Protein AF-A0A1E4HV00-F1 (afdb_monomer_lite)

Radius of gyration: 21.6 Å; chains: 1; bounding box: 52×40×63 Å

Secondary structure (DSSP, 8-state):
--HHHHHHHHHHHTT-HHHHHHHHHHHHHHH-HHHHHHHHHHS-HHHHHHHHHHSSSSS--HHHHH--HHHHHHHHHHHHHHS-S-HHHHHHHHHHHHTT-TTTHHHHHHHHHTSTTHHHHHHHHGGGGHHHHHHHHHHS-SS----TT--HHHHHHHHHHHHHHHHHHHHHHHHTTSSS--

Foldseek 3Di:
DDPLLVVLVVCVVVVNLVVNQVSLVVCCVPPNLVSSQVSLVVHDLCSLLSNLLVCLADDDGSSLVRHFLLSLLSNLLVCVVPNDPDCVSSLSSLCSRLVPDVVCNVRNLVSLVPDPSSVVSVCSNCVVLVQQVVCCVVPVGSDRPPPVPDDPVNVVVVVVVVVVVVVVVVVVVVVVVPPPDD

Structure (mmCIF, N/CA/C/O backbone):
data_AF-A0A1E4HV00-F1
#
_entry.id   AF-A0A1E4HV00-F1
#
loop_
_atom_site.group_PDB
_atom_site.id
_atom_site.type_symbol
_atom_site.label_atom_id
_atom_site.label_alt_id
_atom_site.label_comp_id
_atom_site.label_asym_id
_atom_site.label_entity_id
_atom_site.label_seq_id
_atom_s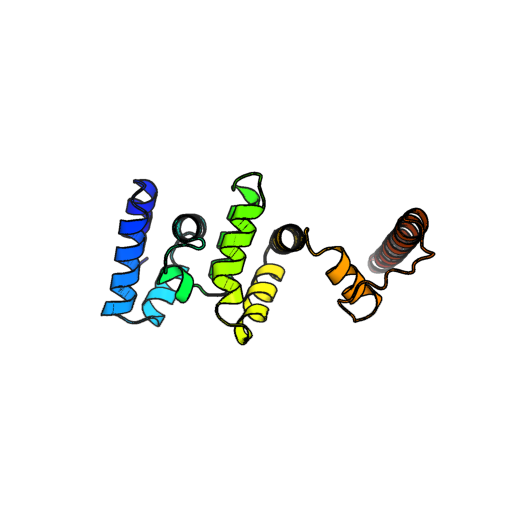ite.pdbx_PDB_ins_code
_atom_site.Cartn_x
_atom_site.Cartn_y
_atom_site.Cartn_z
_atom_site.occupancy
_atom_site.B_iso_or_equiv
_atom_site.auth_seq_id
_atom_site.auth_comp_id
_atom_site.auth_asym_id
_atom_site.auth_atom_id
_atom_site.pdbx_PDB_model_num
ATOM 1 N N . MET A 1 1 ? -19.761 -6.463 6.752 1.00 66.50 1 MET A N 1
ATOM 2 C CA . MET A 1 1 ? -19.659 -4.995 6.879 1.00 66.50 1 MET A CA 1
ATOM 3 C C . MET A 1 1 ? -19.594 -4.602 8.343 1.00 66.50 1 MET A C 1
ATOM 5 O O . MET A 1 1 ? -20.609 -4.343 8.989 1.00 66.50 1 MET A O 1
ATOM 9 N N . HIS A 1 2 ? -18.374 -4.636 8.860 1.00 83.25 2 HIS A N 1
ATOM 10 C CA . HIS A 1 2 ? -18.015 -4.373 10.240 1.00 83.25 2 HIS A CA 1
ATOM 11 C C . HIS A 1 2 ? -18.207 -2.878 10.587 1.00 83.25 2 HIS A C 1
ATOM 13 O O . HIS A 1 2 ? -17.894 -2.015 9.762 1.00 83.25 2 HIS A O 1
ATOM 19 N N . PRO A 1 3 ? -18.689 -2.515 11.79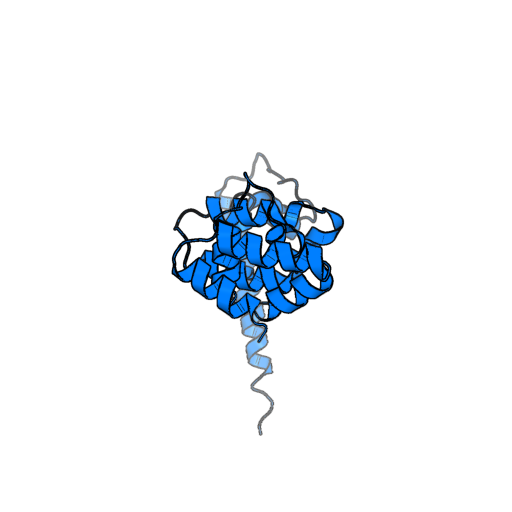6 1.00 88.25 3 PRO A N 1
ATOM 20 C CA . PRO A 1 3 ? -18.918 -1.116 12.180 1.00 88.25 3 PRO A CA 1
ATOM 21 C C . PRO A 1 3 ? -17.674 -0.224 12.070 1.00 88.25 3 PRO A C 1
ATOM 23 O O . PRO A 1 3 ? -17.792 0.968 11.781 1.00 88.25 3 PRO A O 1
ATOM 26 N N . VAL A 1 4 ? -16.482 -0.798 12.272 1.00 90.31 4 VAL A N 1
ATOM 27 C CA . VAL A 1 4 ? -15.219 -0.057 12.141 1.00 90.31 4 VAL A CA 1
ATOM 28 C C . VAL A 1 4 ? -14.962 0.389 10.703 1.00 90.31 4 VAL A C 1
ATOM 30 O O . VAL A 1 4 ? -14.476 1.491 10.517 1.00 90.31 4 VAL A O 1
ATOM 33 N N . VAL A 1 5 ? -15.362 -0.395 9.693 1.00 89.44 5 VAL A N 1
ATOM 34 C CA . VAL A 1 5 ? -15.169 -0.053 8.272 1.00 89.44 5 VAL A CA 1
ATOM 35 C C . VAL A 1 5 ? -15.916 1.237 7.955 1.00 89.44 5 VAL A C 1
ATOM 37 O O . VAL A 1 5 ? -15.347 2.179 7.418 1.00 89.44 5 VAL A O 1
ATOM 40 N N . LEU A 1 6 ? -17.179 1.325 8.388 1.00 90.88 6 LEU A N 1
ATOM 41 C CA . LEU A 1 6 ? -17.989 2.538 8.252 1.00 90.88 6 LEU A CA 1
ATOM 42 C C . LEU A 1 6 ? -17.343 3.740 8.933 1.00 90.88 6 LEU A C 1
ATOM 44 O O . LEU A 1 6 ? -17.302 4.826 8.359 1.00 90.88 6 LEU A O 1
ATOM 48 N N . LYS A 1 7 ? -16.857 3.543 10.160 1.00 91.06 7 LYS A N 1
ATOM 49 C CA . LYS A 1 7 ? -16.224 4.599 10.945 1.00 91.06 7 LYS A CA 1
ATOM 50 C C . LYS A 1 7 ? -14.930 5.077 10.283 1.00 91.06 7 LYS A C 1
ATOM 52 O O . LYS A 1 7 ? -14.763 6.280 10.110 1.00 91.06 7 LYS A O 1
ATOM 57 N N . SER A 1 8 ? -14.055 4.165 9.870 1.00 91.25 8 SER A N 1
ATOM 58 C CA . SER A 1 8 ? -12.792 4.486 9.203 1.00 91.25 8 SER A CA 1
ATOM 59 C C . SER A 1 8 ? -13.033 5.189 7.867 1.00 91.25 8 SER A C 1
ATOM 61 O O . SER A 1 8 ? -12.456 6.248 7.644 1.00 91.25 8 SER A O 1
ATOM 63 N N . SER A 1 9 ? -13.964 4.715 7.032 1.00 90.81 9 SER A N 1
ATOM 64 C CA . SER A 1 9 ? -14.336 5.407 5.787 1.00 90.81 9 SER A CA 1
ATOM 65 C C . SER A 1 9 ? -14.898 6.815 6.033 1.00 90.81 9 SER A C 1
ATOM 67 O O . SER A 1 9 ? -14.602 7.739 5.278 1.00 90.81 9 SER A O 1
ATOM 69 N N . GLN A 1 10 ? -15.695 7.016 7.090 1.00 92.44 10 GLN A N 1
ATOM 70 C CA . GLN A 1 10 ? -16.204 8.344 7.462 1.00 92.44 10 GLN A CA 1
ATOM 71 C C . GLN A 1 10 ? -15.089 9.286 7.924 1.00 92.44 10 GLN A C 1
ATOM 73 O O . GLN A 1 10 ? -15.083 10.452 7.534 1.00 92.44 10 GLN A O 1
ATOM 78 N N . LEU A 1 11 ? -14.151 8.786 8.730 1.00 93.31 11 LEU A N 1
ATOM 79 C CA . LEU A 1 11 ? -12.997 9.549 9.204 1.00 93.31 11 LEU A CA 1
ATOM 80 C C . LEU A 1 11 ? -12.084 9.941 8.038 1.00 93.31 11 LEU A C 1
ATOM 82 O O . LEU A 1 11 ? -11.732 11.111 7.911 1.00 93.31 11 LEU A O 1
ATOM 86 N N . ILE A 1 12 ? -11.823 9.012 7.114 1.00 92.88 12 ILE A N 1
ATOM 87 C CA . ILE A 1 12 ? -11.068 9.286 5.886 1.00 92.88 12 ILE A CA 1
ATOM 88 C C . ILE A 1 12 ? -11.759 10.359 5.046 1.00 92.88 12 ILE A C 1
ATOM 90 O O . ILE A 1 12 ? -11.118 11.309 4.598 1.00 92.88 12 ILE A O 1
ATOM 94 N N . PHE A 1 13 ? -13.080 10.264 4.879 1.00 91.19 13 PHE A N 1
ATOM 95 C CA . PHE A 1 13 ? -13.852 11.267 4.147 1.00 91.19 13 PHE A CA 1
ATOM 96 C C . PHE A 1 13 ? -13.836 12.646 4.826 1.00 91.19 13 PHE A C 1
ATOM 98 O O . PHE A 1 13 ? -13.863 13.672 4.148 1.00 91.19 13 PHE A O 1
ATOM 105 N N . ALA A 1 14 ? -13.770 12.681 6.157 1.00 92.75 14 ALA A N 1
ATOM 106 C CA . ALA A 1 14 ? -13.618 13.905 6.938 1.00 92.75 14 ALA A CA 1
ATOM 107 C C . ALA A 1 14 ? -12.176 14.458 6.941 1.00 92.75 14 ALA A C 1
ATOM 109 O O . ALA A 1 14 ? -11.955 15.550 7.463 1.00 92.75 14 ALA A O 1
ATOM 110 N N . GLY A 1 15 ? -11.212 13.735 6.357 1.00 90.00 15 GLY A N 1
ATOM 111 C CA . GLY A 1 15 ? -9.790 14.090 6.337 1.00 90.00 15 GLY A CA 1
ATOM 112 C C . GLY A 1 15 ? -9.016 13.687 7.597 1.00 90.00 15 GLY A C 1
ATOM 113 O O . GLY A 1 15 ? -7.843 14.029 7.719 1.00 90.00 15 GLY A O 1
ATOM 114 N N . ASP A 1 16 ? -9.638 12.956 8.523 1.00 93.00 16 ASP A N 1
ATOM 115 C CA . ASP A 1 16 ? -9.004 12.445 9.740 1.00 93.00 16 ASP A CA 1
ATOM 116 C C . ASP A 1 16 ? -8.423 11.040 9.506 1.00 93.00 16 ASP A C 1
ATOM 118 O O . ASP A 1 16 ? -8.965 10.023 9.947 1.00 93.00 16 ASP A O 1
ATOM 122 N N . ILE A 1 17 ? -7.315 10.979 8.761 1.00 91.88 17 ILE A N 1
ATOM 123 C CA . ILE A 1 17 ? -6.649 9.711 8.418 1.00 91.88 17 ILE A CA 1
ATOM 124 C C . ILE A 1 17 ? -6.031 9.052 9.656 1.00 91.88 17 ILE A C 1
ATOM 126 O O . ILE A 1 17 ? -6.126 7.838 9.823 1.00 91.88 17 ILE A O 1
ATOM 130 N N . ALA A 1 18 ? -5.453 9.847 10.561 1.00 90.38 18 ALA A N 1
ATOM 131 C CA . ALA A 1 18 ? -4.872 9.344 11.803 1.00 90.38 18 ALA A CA 1
ATOM 132 C C . ALA A 1 18 ? -5.941 8.741 12.729 1.00 90.38 18 ALA A C 1
ATOM 134 O O . ALA A 1 18 ? -5.720 7.692 13.330 1.00 90.38 18 ALA A O 1
ATOM 135 N N . GLY A 1 19 ? -7.123 9.359 12.816 1.00 91.38 19 GLY A N 1
ATOM 136 C CA . GLY A 1 19 ? -8.256 8.792 13.542 1.00 91.38 19 GLY A CA 1
ATOM 137 C C . GLY A 1 19 ? -8.761 7.488 12.923 1.00 91.38 19 GLY A C 1
ATOM 138 O O . GLY A 1 19 ? -9.130 6.566 13.655 1.00 91.38 19 GLY A O 1
ATOM 139 N N . ALA A 1 20 ? -8.769 7.390 11.589 1.00 92.62 20 ALA A N 1
ATOM 140 C CA . ALA A 1 20 ? -9.152 6.168 10.886 1.00 92.62 20 ALA A CA 1
ATOM 141 C C . ALA A 1 20 ? -8.161 5.023 11.136 1.00 92.62 20 ALA A C 1
ATOM 143 O O . ALA A 1 20 ? -8.593 3.902 11.404 1.00 92.62 20 ALA A O 1
ATOM 144 N N . GLU A 1 21 ? -6.859 5.313 11.087 1.00 92.06 21 GLU A N 1
ATOM 145 C CA . GLU A 1 21 ? -5.795 4.349 11.379 1.00 92.06 21 GLU A CA 1
ATOM 146 C C . GLU A 1 21 ? -5.873 3.871 12.830 1.00 92.06 21 GLU A C 1
ATOM 148 O O . GLU A 1 21 ? -5.941 2.670 13.060 1.00 92.06 21 GLU A O 1
ATOM 153 N N . ASN A 1 22 ? -6.034 4.781 13.794 1.00 92.19 22 ASN A N 1
ATOM 154 C CA . ASN A 1 22 ? -6.161 4.419 15.205 1.00 92.19 22 ASN A CA 1
ATOM 155 C C . ASN A 1 22 ? -7.398 3.536 15.470 1.00 92.19 22 ASN A C 1
ATOM 157 O O . ASN A 1 22 ? -7.352 2.579 16.243 1.00 92.19 22 ASN A O 1
ATOM 161 N N . ALA A 1 23 ? -8.518 3.808 14.788 1.00 92.38 23 ALA A N 1
ATOM 162 C CA . ALA A 1 23 ? -9.705 2.960 14.877 1.00 92.38 23 ALA A CA 1
ATOM 163 C C . ALA A 1 23 ? -9.453 1.535 14.351 1.00 92.38 23 ALA A C 1
ATOM 165 O O . ALA A 1 23 ? -10.023 0.591 14.894 1.00 92.38 23 ALA A O 1
ATOM 166 N N . LEU A 1 24 ? -8.611 1.382 13.324 1.00 91.62 24 LEU A N 1
ATOM 167 C CA . LEU A 1 24 ? -8.190 0.083 12.796 1.00 91.62 24 LEU A CA 1
ATOM 168 C C . LEU A 1 24 ? -7.163 -0.595 13.712 1.00 91.62 24 LEU A C 1
ATOM 170 O O . LEU A 1 24 ? -7.316 -1.776 14.012 1.00 91.62 24 LEU A O 1
ATOM 174 N N . ALA A 1 25 ? -6.183 0.149 14.226 1.00 91.31 25 ALA A N 1
ATOM 175 C CA . ALA A 1 25 ? -5.185 -0.343 15.174 1.00 91.31 25 ALA A CA 1
ATOM 176 C C . ALA A 1 25 ? -5.832 -0.881 16.461 1.00 91.31 25 ALA A C 1
ATOM 178 O O . ALA A 1 25 ? -5.462 -1.949 16.937 1.00 91.31 25 ALA A O 1
ATOM 179 N N . THR A 1 26 ? -6.891 -0.222 16.947 1.00 92.25 26 THR A N 1
ATOM 180 C CA . THR A 1 26 ? -7.678 -0.707 18.096 1.00 92.25 26 THR A CA 1
ATOM 181 C C . THR A 1 26 ? -8.233 -2.119 17.855 1.00 92.25 26 THR A C 1
ATOM 183 O O . THR A 1 26 ? -8.329 -2.906 18.791 1.00 92.25 26 THR A O 1
ATOM 186 N N . ILE A 1 27 ? -8.578 -2.482 16.611 1.00 92.94 27 ILE A N 1
ATOM 187 C CA . ILE A 1 27 ? -9.027 -3.848 16.309 1.00 92.94 27 ILE A CA 1
ATOM 188 C C . ILE A 1 27 ? -7.883 -4.848 16.439 1.00 92.94 27 ILE A C 1
ATOM 190 O O . ILE A 1 27 ? -8.101 -5.921 16.996 1.00 92.94 27 ILE A O 1
ATOM 194 N N . ALA A 1 28 ? -6.689 -4.515 15.947 1.00 90.38 28 ALA A N 1
ATOM 195 C CA . ALA A 1 28 ? -5.530 -5.385 16.114 1.00 90.38 28 ALA A CA 1
ATOM 196 C C . ALA A 1 28 ? -5.228 -5.609 17.606 1.00 90.38 28 ALA A C 1
ATOM 198 O O . ALA A 1 28 ? -5.037 -6.748 18.025 1.00 90.38 28 ALA A O 1
ATOM 199 N N . ASP A 1 29 ? -5.311 -4.555 18.422 1.00 90.50 29 ASP A N 1
ATOM 200 C CA . ASP A 1 29 ? -5.092 -4.642 19.869 1.00 90.50 29 ASP A CA 1
ATOM 201 C C . ASP A 1 29 ? -6.169 -5.472 20.600 1.00 90.50 29 ASP A C 1
ATOM 203 O O . ASP A 1 29 ? -5.855 -6.243 21.509 1.00 90.50 29 ASP A O 1
ATOM 207 N N . GLU A 1 30 ? -7.448 -5.321 20.238 1.00 92.62 30 GLU A N 1
ATOM 208 C CA . GLU A 1 30 ? -8.569 -5.968 20.941 1.00 92.62 30 GLU A CA 1
ATOM 209 C C . GLU A 1 30 ? -8.893 -7.380 20.431 1.00 92.62 30 GLU A C 1
ATOM 211 O O . GLU A 1 30 ? -9.319 -8.240 21.207 1.00 92.62 30 GLU A O 1
ATOM 216 N N . GLN A 1 31 ? -8.749 -7.613 19.126 1.00 90.44 31 GLN A N 1
ATOM 217 C CA . GLN A 1 31 ? -9.230 -8.813 18.426 1.00 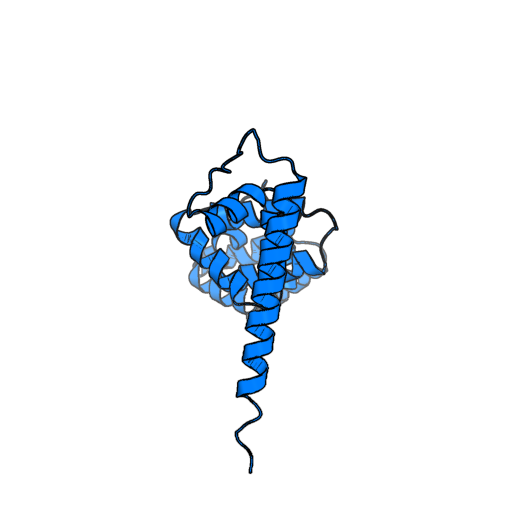90.44 31 GLN A CA 1
ATOM 218 C C . GLN A 1 31 ? -8.110 -9.574 17.701 1.00 90.44 31 GLN A C 1
ATOM 220 O O . GLN A 1 31 ? -8.318 -10.719 17.294 1.00 90.44 31 GLN A O 1
ATOM 225 N N . GLY A 1 32 ? -6.922 -8.978 17.586 1.00 91.62 32 GLY A N 1
ATOM 226 C CA . GLY A 1 32 ? -5.748 -9.564 16.949 1.00 91.62 32 GLY A CA 1
ATOM 227 C C . GLY A 1 32 ? -5.597 -9.214 15.468 1.00 91.62 32 GLY A C 1
ATOM 228 O O . GLY A 1 32 ? -6.534 -8.789 14.789 1.00 91.62 32 GLY A O 1
ATOM 229 N N . ASP A 1 33 ? -4.395 -9.461 14.952 1.00 91.81 33 ASP A N 1
ATOM 230 C CA . ASP A 1 33 ? -3.979 -9.121 13.587 1.00 91.81 33 ASP A CA 1
ATOM 231 C C . ASP A 1 33 ? -4.878 -9.737 12.509 1.00 91.81 33 ASP A C 1
ATOM 233 O O . ASP A 1 33 ? -5.219 -9.083 11.525 1.00 91.81 33 ASP A O 1
ATOM 237 N N . HIS A 1 34 ? -5.317 -10.984 12.709 1.00 91.50 34 HIS A N 1
ATOM 238 C CA . HIS A 1 34 ? -6.173 -11.677 11.746 1.00 91.50 34 HIS A CA 1
ATOM 239 C C . HIS A 1 34 ? -7.528 -10.980 11.569 1.00 91.50 34 HIS A C 1
ATOM 241 O O . HIS A 1 34 ? -8.009 -10.849 10.446 1.00 91.50 34 HIS A O 1
ATOM 247 N N . ALA A 1 35 ? -8.107 -10.467 12.659 1.00 91.38 35 ALA A N 1
ATOM 248 C CA . ALA A 1 35 ? -9.359 -9.722 12.601 1.00 91.38 35 ALA A CA 1
ATOM 249 C C . ALA A 1 35 ? -9.185 -8.401 11.841 1.00 91.38 35 ALA A C 1
ATOM 251 O O . ALA A 1 35 ? -10.067 -7.998 11.083 1.00 91.38 35 ALA A O 1
ATOM 252 N N . LEU A 1 36 ? -8.034 -7.734 11.998 1.00 92.12 36 LEU A N 1
ATOM 253 C CA . LEU A 1 36 ? -7.740 -6.543 11.210 1.00 92.12 36 LEU A CA 1
ATOM 254 C C . LEU A 1 36 ? -7.604 -6.885 9.719 1.00 92.12 36 LEU A C 1
ATOM 256 O O . LEU A 1 36 ? -8.207 -6.194 8.904 1.00 92.12 36 LEU A O 1
ATOM 260 N N . VAL A 1 37 ? -6.906 -7.963 9.353 1.00 93.12 37 VAL A N 1
ATOM 261 C CA . VAL A 1 37 ? -6.780 -8.401 7.948 1.00 93.12 37 VAL A CA 1
ATOM 262 C C . VAL A 1 37 ? -8.148 -8.624 7.293 1.00 93.12 37 VAL A C 1
ATOM 264 O O . VAL A 1 37 ? -8.381 -8.124 6.192 1.00 93.12 37 VAL A O 1
ATOM 267 N N . GLU A 1 38 ? -9.077 -9.300 7.977 1.00 92.38 38 GLU A N 1
ATOM 268 C CA . GLU A 1 38 ? -10.446 -9.510 7.476 1.00 92.38 38 GLU A CA 1
ATOM 269 C C . GLU A 1 38 ? -11.201 -8.185 7.272 1.00 92.38 38 GLU A C 1
ATOM 271 O O . GLU A 1 38 ? -11.947 -8.011 6.307 1.00 92.38 38 GLU A O 1
ATOM 276 N N . ILE A 1 39 ? -10.992 -7.215 8.163 1.00 91.81 39 ILE A N 1
ATOM 277 C CA . ILE A 1 39 ? -11.593 -5.882 8.057 1.00 91.81 39 ILE A CA 1
ATOM 278 C C . ILE A 1 39 ? -10.987 -5.077 6.907 1.00 91.81 39 ILE A C 1
ATOM 280 O O . ILE A 1 39 ? -11.715 -4.346 6.231 1.00 91.81 39 ILE A O 1
ATOM 284 N N . LEU A 1 40 ? -9.678 -5.202 6.671 1.00 91.94 40 LEU A N 1
ATOM 285 C CA . LEU A 1 40 ? -9.006 -4.571 5.535 1.00 91.94 40 LEU A CA 1
ATOM 286 C C . LEU A 1 40 ? -9.546 -5.096 4.194 1.00 91.94 40 LEU A C 1
ATOM 288 O O . LEU A 1 40 ? -9.608 -4.331 3.233 1.00 91.94 40 LEU A O 1
ATOM 292 N N . ASP A 1 41 ? -10.020 -6.344 4.133 1.00 91.12 41 ASP A N 1
ATOM 293 C CA . ASP A 1 41 ? -10.680 -6.893 2.940 1.00 91.12 41 ASP A CA 1
ATOM 294 C C . ASP A 1 41 ? -12.072 -6.300 2.689 1.00 91.12 41 ASP A C 1
ATOM 296 O O . ASP A 1 41 ? -12.504 -6.179 1.540 1.00 91.12 41 ASP A O 1
ATOM 300 N N . GLU A 1 42 ? -12.776 -5.889 3.745 1.00 91.75 42 GLU A N 1
ATOM 301 C CA . GLU A 1 42 ? -14.048 -5.175 3.615 1.00 91.75 42 GLU A CA 1
ATOM 302 C C . GLU A 1 42 ? -13.866 -3.682 3.277 1.00 91.75 42 GLU A C 1
ATOM 304 O O . GLU A 1 42 ? -14.822 -3.028 2.838 1.00 91.75 42 GLU A O 1
ATOM 309 N N . LEU A 1 43 ? -12.669 -3.120 3.484 1.00 91.31 43 LEU A N 1
ATOM 310 C CA . LEU A 1 43 ? -12.383 -1.716 3.207 1.00 91.31 43 LEU A CA 1
ATOM 311 C C . LEU A 1 43 ? -12.256 -1.448 1.698 1.00 91.31 43 LEU A C 1
ATOM 313 O O . LEU A 1 43 ? -11.591 -2.188 0.969 1.00 91.31 43 LEU A O 1
ATOM 317 N N . PRO A 1 44 ? -12.835 -0.341 1.194 1.00 92.69 44 PRO A N 1
ATOM 318 C CA . PRO A 1 44 ? -12.608 0.077 -0.180 1.00 92.69 44 PRO A CA 1
ATOM 319 C C . PRO A 1 44 ? -11.107 0.312 -0.440 1.00 92.69 44 PRO A C 1
ATOM 321 O O . PRO A 1 44 ? -10.479 1.038 0.332 1.00 92.69 44 PRO A O 1
ATOM 324 N N . PRO A 1 45 ? -10.533 -0.164 -1.562 1.00 93.12 45 PRO A N 1
ATOM 325 C CA . PRO A 1 45 ? -9.105 0.029 -1.850 1.00 93.12 45 PRO A CA 1
ATOM 326 C C . PRO A 1 45 ? -8.669 1.502 -1.882 1.00 93.12 45 PRO A C 1
ATOM 328 O O . PRO A 1 45 ? -7.543 1.838 -1.539 1.00 93.12 45 PRO A O 1
ATOM 331 N N . LYS A 1 46 ? -9.581 2.417 -2.239 1.00 92.94 46 LYS A N 1
ATOM 332 C CA . LYS A 1 46 ? -9.338 3.869 -2.182 1.00 92.94 46 LYS A CA 1
ATOM 333 C C . LYS A 1 46 ? -9.110 4.393 -0.753 1.00 92.94 46 LYS A C 1
ATOM 335 O O . LYS A 1 46 ? -8.380 5.362 -0.577 1.00 92.94 46 LYS A O 1
ATOM 340 N N . ASP A 1 47 ? -9.764 3.784 0.237 1.00 93.00 47 ASP A N 1
ATOM 341 C CA . ASP A 1 47 ? -9.715 4.199 1.639 1.00 93.00 47 ASP A CA 1
ATOM 342 C C . ASP A 1 47 ? -8.436 3.636 2.269 1.00 93.00 47 ASP A C 1
ATOM 344 O O . ASP A 1 47 ? -7.704 4.371 2.929 1.00 93.00 47 ASP A O 1
ATOM 348 N N . LEU A 1 48 ? -8.101 2.376 1.962 1.00 92.56 48 LEU A N 1
ATOM 349 C CA . LEU A 1 48 ? -6.802 1.791 2.299 1.00 92.56 48 LEU A CA 1
ATOM 350 C C . LEU A 1 48 ? -5.649 2.614 1.701 1.00 92.56 48 LEU A C 1
ATOM 352 O O . LEU A 1 48 ? -4.734 3.000 2.424 1.00 92.56 48 LEU A O 1
ATOM 356 N N . LEU A 1 49 ? -5.741 2.992 0.421 1.00 91.44 49 LEU A N 1
ATOM 357 C CA . LEU A 1 49 ? -4.761 3.874 -0.214 1.00 91.44 49 LEU A CA 1
ATOM 358 C C . LEU A 1 49 ? -4.621 5.221 0.515 1.00 91.44 49 LEU A C 1
ATOM 360 O O . LEU A 1 49 ? -3.512 5.733 0.652 1.00 91.44 49 LEU A O 1
ATOM 364 N N . ALA A 1 50 ? -5.723 5.814 0.980 1.00 90.50 50 ALA A N 1
ATOM 365 C CA . ALA A 1 50 ? -5.675 7.077 1.714 1.00 90.50 50 ALA A CA 1
ATOM 366 C C . ALA A 1 50 ? -4.883 6.950 3.023 1.00 90.50 50 ALA A C 1
ATOM 368 O O . ALA A 1 50 ? -4.114 7.853 3.347 1.00 90.50 50 ALA A O 1
ATOM 369 N N . VAL A 1 51 ? -5.024 5.823 3.728 1.00 89.81 51 VAL A N 1
ATOM 370 C CA . VAL A 1 51 ? -4.193 5.510 4.897 1.00 89.81 51 VAL A CA 1
ATOM 371 C C . VAL A 1 51 ? -2.736 5.350 4.470 1.00 89.81 51 VAL A C 1
ATOM 373 O O . VAL A 1 51 ? -1.879 6.063 4.975 1.00 89.81 51 VAL A O 1
ATOM 376 N N . MET A 1 52 ? -2.441 4.515 3.474 1.00 88.94 52 MET A N 1
ATOM 377 C CA . MET A 1 52 ? -1.061 4.274 3.029 1.00 88.94 52 MET A CA 1
ATOM 378 C C . MET A 1 52 ? -0.323 5.557 2.602 1.00 88.94 52 MET A C 1
ATOM 380 O O . MET A 1 52 ? 0.866 5.699 2.877 1.00 88.94 52 MET A O 1
ATOM 384 N N . ARG A 1 53 ? -1.026 6.520 1.987 1.00 86.25 53 ARG A N 1
ATOM 385 C CA . ARG A 1 53 ? -0.483 7.840 1.604 1.00 86.25 53 ARG A CA 1
ATOM 386 C C . ARG A 1 53 ? -0.010 8.689 2.782 1.00 86.25 53 ARG A C 1
ATOM 388 O O . ARG A 1 53 ? 0.912 9.475 2.610 1.00 86.25 53 ARG A O 1
ATOM 395 N N . GLU A 1 54 ? -0.654 8.584 3.940 1.00 85.44 54 GLU A N 1
ATOM 396 C CA . GLU A 1 54 ? -0.294 9.370 5.129 1.00 85.44 54 GLU A CA 1
ATOM 397 C C . GLU A 1 54 ? 0.914 8.768 5.872 1.00 85.44 54 GLU A C 1
ATOM 399 O O . GLU A 1 54 ? 1.627 9.476 6.583 1.00 85.44 54 GLU A O 1
ATOM 404 N N . PHE A 1 55 ? 1.168 7.468 5.690 1.00 81.06 55 PHE A N 1
ATOM 405 C CA . PHE A 1 55 ? 2.184 6.699 6.420 1.00 81.06 55 PHE A CA 1
ATOM 406 C C . PHE A 1 55 ? 3.312 6.176 5.504 1.00 81.06 55 PHE A C 1
ATOM 408 O O . PHE A 1 55 ? 3.917 5.143 5.773 1.00 81.06 55 PHE A O 1
ATOM 415 N N . ASP A 1 56 ? 3.607 6.887 4.413 1.00 67.50 56 ASP A N 1
ATOM 416 C CA . ASP A 1 56 ? 4.399 6.409 3.267 1.00 67.50 56 ASP A CA 1
ATOM 417 C C . ASP A 1 56 ? 5.909 6.175 3.502 1.00 67.50 56 ASP A C 1
ATOM 419 O O . ASP A 1 56 ? 6.566 5.616 2.628 1.00 67.50 56 ASP A O 1
ATOM 423 N N . SER A 1 57 ? 6.487 6.573 4.642 1.00 56.75 57 SER A N 1
ATOM 424 C CA . SER A 1 57 ? 7.919 6.332 4.948 1.00 56.75 57 SER A CA 1
ATOM 425 C C . SER A 1 57 ? 8.384 6.817 6.327 1.00 56.75 57 SER A C 1
ATOM 427 O O . SER A 1 57 ? 9.384 6.332 6.851 1.00 56.75 57 SER A O 1
ATOM 429 N N . SER A 1 58 ? 7.701 7.807 6.911 1.00 61.53 58 SER A N 1
ATOM 430 C CA . SER A 1 58 ? 8.156 8.485 8.140 1.00 61.53 58 SER A CA 1
ATOM 431 C C . SER A 1 58 ? 7.418 8.067 9.412 1.00 61.53 58 SER A C 1
ATOM 433 O O . SER A 1 58 ? 7.802 8.479 10.509 1.00 61.53 58 SER A O 1
ATOM 435 N N . ARG A 1 59 ? 6.355 7.267 9.284 1.00 69.00 59 ARG A N 1
ATOM 436 C CA . ARG A 1 59 ? 5.512 6.828 10.397 1.00 69.00 59 ARG A CA 1
ATOM 437 C C . ARG A 1 59 ? 5.203 5.346 10.265 1.00 69.00 59 ARG A C 1
ATOM 439 O O . ARG A 1 59 ? 4.766 4.900 9.209 1.00 69.00 59 ARG A O 1
ATOM 446 N N . GLU A 1 60 ? 5.403 4.608 11.349 1.00 71.94 60 GLU A N 1
ATOM 447 C CA . GLU A 1 60 ? 4.921 3.234 11.457 1.00 71.94 60 GLU A CA 1
ATOM 448 C C . GLU A 1 60 ? 3.387 3.242 11.426 1.00 71.94 60 GLU A C 1
ATOM 450 O O . GLU A 1 60 ? 2.753 4.073 12.078 1.00 71.94 60 GLU A O 1
ATOM 455 N N . SER A 1 61 ? 2.797 2.341 10.643 1.00 84.19 61 SER A N 1
ATOM 456 C CA . SER A 1 61 ? 1.351 2.124 10.606 1.00 84.19 61 SER A CA 1
ATOM 457 C C . SER A 1 61 ? 1.066 0.644 10.751 1.00 84.19 61 SER A C 1
ATOM 459 O O . SER A 1 61 ? 1.617 -0.171 10.006 1.00 84.19 61 SER A O 1
ATOM 461 N N . VAL A 1 62 ? 0.156 0.310 11.666 1.00 85.88 62 VAL A N 1
ATOM 462 C CA . VAL A 1 62 ? -0.300 -1.072 11.871 1.00 85.88 62 VAL A CA 1
ATOM 463 C C . VAL A 1 62 ? -0.966 -1.600 10.598 1.00 85.88 62 VAL A C 1
ATOM 465 O O . VAL A 1 62 ? -0.797 -2.761 10.231 1.00 85.88 62 VAL A O 1
ATOM 468 N N . VAL A 1 63 ? -1.643 -0.720 9.856 1.00 87.00 63 VAL A N 1
ATOM 469 C CA . VAL A 1 63 ? -2.253 -1.050 8.564 1.00 87.00 63 VAL A CA 1
ATOM 470 C C . VAL A 1 63 ? -1.190 -1.446 7.537 1.00 87.00 63 VAL A C 1
ATOM 472 O O . VAL A 1 63 ? -1.322 -2.494 6.913 1.00 87.00 63 VAL A O 1
ATOM 475 N N . ASN A 1 64 ? -0.096 -0.687 7.408 1.00 87.56 64 ASN A N 1
ATOM 476 C CA . ASN A 1 64 ? 1.006 -1.047 6.501 1.00 87.56 64 ASN A CA 1
ATOM 477 C C . ASN A 1 64 ? 1.728 -2.336 6.936 1.00 87.56 64 ASN A C 1
ATOM 479 O O . ASN A 1 64 ? 2.340 -3.008 6.107 1.00 87.56 64 ASN A O 1
ATOM 483 N N . MET A 1 65 ? 1.669 -2.697 8.223 1.00 87.12 65 MET A N 1
ATOM 484 C CA . MET A 1 65 ? 2.241 -3.944 8.742 1.00 87.12 65 MET A CA 1
ATOM 485 C C . MET A 1 65 ? 1.390 -5.181 8.427 1.00 87.12 65 MET A C 1
ATOM 487 O O . MET A 1 65 ? 1.934 -6.272 8.259 1.00 87.12 65 MET A O 1
ATOM 491 N N . LEU A 1 66 ? 0.073 -5.020 8.327 1.00 90.44 66 LEU A N 1
ATOM 492 C CA . LEU A 1 66 ? -0.865 -6.140 8.214 1.00 90.44 66 LEU A CA 1
ATOM 493 C C . LEU A 1 66 ? -1.581 -6.218 6.865 1.00 90.44 66 LEU A C 1
ATOM 495 O O . LEU A 1 66 ? -2.318 -7.168 6.628 1.00 90.44 66 LEU A O 1
ATOM 499 N N . VAL A 1 67 ? -1.348 -5.260 5.967 1.00 91.69 67 VAL A N 1
ATOM 500 C CA . VAL A 1 67 ? -1.866 -5.321 4.599 1.00 91.69 67 VAL A CA 1
ATOM 501 C C . VAL A 1 67 ? -1.361 -6.579 3.886 1.00 91.69 67 VAL A C 1
ATOM 503 O O . VAL A 1 67 ? -0.170 -6.886 3.926 1.00 91.69 67 VAL A O 1
ATOM 506 N N . THR A 1 68 ? -2.265 -7.311 3.234 1.00 93.38 68 THR A N 1
ATOM 507 C CA . THR A 1 68 ? -1.893 -8.475 2.414 1.00 93.38 68 THR A CA 1
ATOM 508 C C . THR A 1 68 ? -1.398 -8.048 1.027 1.00 93.38 68 THR A C 1
ATOM 510 O O . THR A 1 68 ? -1.735 -6.945 0.572 1.00 93.38 68 THR A O 1
ATOM 513 N N . PRO A 1 69 ? -0.653 -8.909 0.307 1.00 94.50 69 PRO A N 1
ATOM 514 C CA . PRO A 1 69 ? -0.241 -8.650 -1.073 1.00 94.50 69 PRO A CA 1
ATOM 515 C C . PRO A 1 69 ? -1.386 -8.196 -1.988 1.00 94.50 69 PRO A C 1
ATOM 517 O O . PRO A 1 69 ? -1.260 -7.204 -2.708 1.00 94.50 69 PRO A O 1
ATOM 520 N N . GLU A 1 70 ? -2.548 -8.845 -1.915 1.00 94.38 70 GLU A N 1
ATOM 521 C CA . GLU A 1 70 ? -3.692 -8.536 -2.774 1.00 94.38 70 GLU A CA 1
ATOM 522 C C . GLU A 1 70 ? -4.365 -7.214 -2.385 1.00 94.38 70 GLU A C 1
ATOM 524 O O . GLU A 1 70 ? -4.800 -6.456 -3.256 1.00 94.38 70 GLU A O 1
ATOM 529 N N . GLN A 1 71 ? -4.474 -6.919 -1.086 1.00 94.12 71 GLN A N 1
ATOM 530 C CA . GLN A 1 71 ? -5.012 -5.647 -0.588 1.00 94.12 71 GLN A CA 1
ATOM 531 C C . GLN A 1 71 ? -4.126 -4.473 -1.012 1.00 94.12 71 GLN A C 1
ATOM 533 O O . GLN A 1 71 ? -4.619 -3.435 -1.476 1.00 94.12 71 GLN A O 1
ATOM 538 N N . PHE A 1 72 ? -2.814 -4.667 -0.898 1.00 93.69 72 PHE A N 1
ATOM 539 C CA . PHE A 1 72 ? -1.803 -3.713 -1.313 1.00 93.69 72 PHE A CA 1
ATOM 540 C C . PHE A 1 72 ? -1.863 -3.459 -2.822 1.00 93.69 72 PHE A C 1
ATOM 542 O O . PHE A 1 72 ? -2.003 -2.310 -3.247 1.00 93.69 72 PHE A O 1
ATOM 549 N N . ALA A 1 73 ? -1.854 -4.521 -3.633 1.00 94.44 73 ALA A N 1
ATOM 550 C CA . ALA A 1 73 ? -1.878 -4.431 -5.089 1.00 94.44 73 ALA A CA 1
ATOM 551 C C . ALA A 1 73 ? -3.087 -3.621 -5.593 1.00 94.44 73 ALA A C 1
ATOM 553 O O . ALA A 1 73 ? -2.928 -2.664 -6.359 1.00 94.44 73 ALA A O 1
ATOM 554 N N . ARG A 1 74 ? -4.295 -3.921 -5.087 1.00 93.62 74 ARG A N 1
ATOM 555 C CA . ARG A 1 74 ? -5.527 -3.182 -5.434 1.00 93.62 74 ARG A CA 1
ATOM 556 C C . ARG A 1 74 ? -5.435 -1.688 -5.113 1.00 93.62 74 ARG A C 1
ATOM 558 O O . ARG A 1 74 ? -6.032 -0.875 -5.818 1.00 93.62 74 ARG A O 1
ATOM 565 N N . SER A 1 75 ? -4.719 -1.326 -4.053 1.00 93.25 75 SER A N 1
ATOM 566 C CA . SER A 1 75 ? -4.584 0.057 -3.587 1.00 93.25 75 SER A CA 1
ATOM 567 C C . SER A 1 75 ? -3.527 0.820 -4.389 1.00 93.25 75 SER A C 1
ATOM 569 O O . SER A 1 75 ? -3.767 1.944 -4.823 1.00 93.25 75 SER A O 1
ATOM 571 N N . ILE A 1 76 ? -2.387 0.192 -4.677 1.00 91.62 76 ILE A N 1
ATOM 572 C CA . ILE A 1 76 ? -1.281 0.808 -5.422 1.00 91.62 76 ILE A CA 1
ATOM 573 C C . ILE A 1 76 ? -1.620 1.075 -6.889 1.00 91.62 76 ILE A C 1
ATOM 575 O O . ILE A 1 76 ? -1.248 2.120 -7.424 1.00 91.62 76 ILE A O 1
ATOM 579 N N . VAL A 1 77 ? -2.401 0.212 -7.540 1.00 92.38 77 VAL A N 1
ATOM 580 C CA . VAL A 1 77 ? -2.878 0.498 -8.906 1.00 92.38 77 VAL A CA 1
ATOM 581 C C . VAL A 1 77 ? -3.735 1.771 -8.944 1.00 92.38 77 VAL A C 1
ATOM 583 O O . VAL A 1 77 ? -3.684 2.542 -9.908 1.00 92.38 77 VAL A O 1
ATOM 586 N N . LEU A 1 78 ? -4.491 2.055 -7.877 1.00 91.88 78 LEU A N 1
ATOM 587 C CA . LEU A 1 78 ? -5.228 3.314 -7.759 1.00 91.88 78 LEU A CA 1
ATOM 588 C C . LEU A 1 78 ? -4.293 4.512 -7.548 1.00 91.88 78 LEU A C 1
ATOM 590 O O . LEU A 1 78 ? -4.596 5.586 -8.070 1.00 91.88 78 LEU A O 1
ATOM 594 N N . GLU A 1 79 ? -3.164 4.341 -6.852 1.00 90.25 79 GLU A N 1
ATOM 595 C CA . GLU A 1 79 ? -2.130 5.381 -6.746 1.00 90.25 79 GLU A CA 1
ATOM 596 C C . GLU A 1 79 ? -1.587 5.740 -8.121 1.00 90.25 79 GLU A C 1
ATOM 598 O O . GLU A 1 79 ? -1.543 6.911 -8.477 1.00 90.25 79 GLU A O 1
ATOM 603 N N . LYS A 1 80 ? -1.2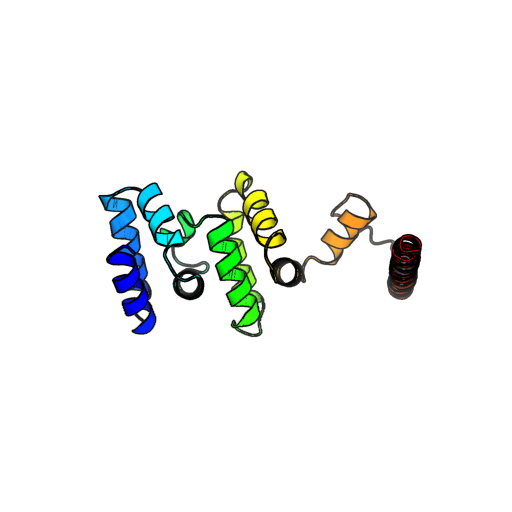56 4.746 -8.944 1.00 87.12 80 LYS A N 1
ATOM 604 C CA . LYS A 1 80 ? -0.791 5.000 -10.309 1.00 87.12 80 LYS A CA 1
ATOM 605 C C . LYS A 1 80 ? -1.851 5.714 -11.157 1.00 87.12 80 LYS A C 1
ATOM 607 O O . LYS A 1 80 ? -1.529 6.609 -11.937 1.00 87.12 80 LYS A O 1
ATOM 612 N N . LYS A 1 81 ? -3.122 5.326 -11.017 1.00 85.75 81 LYS A N 1
ATOM 613 C CA . LYS A 1 81 ? -4.228 5.848 -11.836 1.00 85.75 81 LYS A CA 1
ATOM 614 C C . LYS A 1 81 ? -4.685 7.255 -11.441 1.00 85.75 81 LYS A C 1
ATOM 616 O O . LYS A 1 81 ? -5.106 8.018 -12.310 1.00 85.75 81 LYS A O 1
ATOM 621 N N . TYR A 1 82 ? -4.657 7.580 -10.150 1.00 84.44 82 TYR A N 1
ATOM 622 C CA . TYR A 1 82 ? -5.256 8.804 -9.598 1.00 84.44 82 TYR A CA 1
ATOM 623 C C . TYR A 1 82 ? -4.308 9.628 -8.715 1.00 84.44 82 TYR A C 1
ATOM 625 O O . TYR A 1 82 ? -4.720 10.655 -8.172 1.00 84.44 82 TYR A O 1
ATOM 633 N N . GLY A 1 83 ? -3.083 9.160 -8.496 1.00 75.56 83 GLY A N 1
ATOM 634 C CA . GLY A 1 83 ? -2.048 9.845 -7.731 1.00 75.56 83 GLY A CA 1
ATOM 635 C C . GLY A 1 83 ? -1.371 10.968 -8.507 1.00 75.56 83 GLY A C 1
ATOM 636 O O . GLY A 1 83 ? -1.785 11.353 -9.604 1.00 75.56 83 GLY A O 1
ATOM 637 N N . ASP A 1 84 ? -0.348 11.537 -7.878 1.00 70.06 84 ASP A N 1
ATOM 638 C CA . ASP A 1 84 ? 0.401 12.651 -8.450 1.00 70.06 84 ASP A CA 1
ATOM 639 C C . ASP A 1 84 ? 1.273 12.190 -9.628 1.00 70.06 84 ASP A C 1
ATOM 641 O O . ASP A 1 84 ? 1.585 11.009 -9.776 1.00 70.06 84 ASP A O 1
ATOM 645 N N . ARG A 1 85 ? 1.681 13.121 -10.494 1.00 60.47 85 ARG A N 1
ATOM 646 C CA . ARG A 1 85 ? 2.447 12.777 -11.711 1.00 60.47 85 ARG A CA 1
ATOM 647 C C . ARG A 1 85 ? 3.866 12.290 -11.414 1.00 60.47 85 ARG A C 1
ATOM 649 O O . ARG A 1 85 ? 4.513 11.760 -12.313 1.00 60.47 85 ARG A O 1
ATOM 656 N N . THR A 1 86 ? 4.369 12.525 -10.205 1.00 66.31 86 THR A N 1
ATOM 657 C CA . THR A 1 86 ? 5.709 12.119 -9.789 1.00 66.31 86 THR A CA 1
ATOM 658 C C . THR A 1 86 ? 5.665 10.703 -9.217 1.00 66.31 86 THR A C 1
ATOM 660 O O . THR A 1 86 ? 5.116 10.461 -8.143 1.00 66.31 86 THR A O 1
ATOM 663 N N . SER A 1 87 ? 6.296 9.752 -9.912 1.00 77.12 87 SER A N 1
ATOM 664 C CA . SER A 1 87 ? 6.391 8.349 -9.472 1.00 77.12 87 SER A CA 1
ATOM 665 C C . SER A 1 87 ? 7.162 8.174 -8.147 1.00 77.12 87 SER A C 1
ATOM 667 O O . SER A 1 87 ? 7.194 7.079 -7.597 1.00 77.12 87 SER A O 1
ATOM 669 N N . GLU A 1 88 ? 7.745 9.244 -7.592 1.00 82.94 88 GLU A N 1
ATOM 670 C CA . GLU A 1 88 ? 8.443 9.265 -6.300 1.00 82.94 88 GLU A CA 1
ATOM 671 C C . GLU A 1 88 ? 7.569 8.788 -5.134 1.00 82.94 88 GLU A C 1
ATOM 673 O O . GLU A 1 88 ? 8.005 7.934 -4.363 1.00 82.94 88 GLU A O 1
ATOM 678 N N . ARG A 1 89 ? 6.326 9.280 -5.013 1.00 83.31 89 ARG A N 1
ATOM 679 C CA . ARG A 1 89 ? 5.430 8.861 -3.918 1.00 83.31 89 ARG A CA 1
ATOM 680 C C . ARG A 1 89 ? 5.053 7.389 -4.042 1.00 83.31 89 ARG A C 1
ATOM 682 O O . ARG A 1 89 ? 5.079 6.662 -3.052 1.00 83.31 89 ARG A O 1
ATOM 689 N N . LEU A 1 90 ? 4.721 6.953 -5.256 1.00 87.38 90 LEU A N 1
ATOM 690 C CA . LEU A 1 90 ? 4.394 5.557 -5.532 1.00 87.38 90 LEU A CA 1
ATOM 691 C C . LEU A 1 90 ? 5.555 4.646 -5.124 1.00 87.38 90 LEU A C 1
ATOM 693 O O . LEU A 1 90 ? 5.345 3.653 -4.432 1.00 87.38 90 LEU A O 1
ATOM 697 N N . ARG A 1 91 ? 6.787 5.026 -5.477 1.00 88.25 91 ARG A N 1
ATOM 698 C CA . ARG A 1 91 ? 7.998 4.291 -5.097 1.00 88.25 91 ARG A CA 1
ATOM 699 C C . ARG A 1 91 ? 8.236 4.288 -3.593 1.00 88.25 91 ARG A C 1
ATOM 701 O O . ARG A 1 91 ? 8.573 3.237 -3.061 1.00 88.25 91 ARG A O 1
ATOM 708 N N . ALA A 1 92 ? 8.045 5.415 -2.905 1.00 86.69 92 ALA A N 1
ATOM 709 C CA . ALA A 1 92 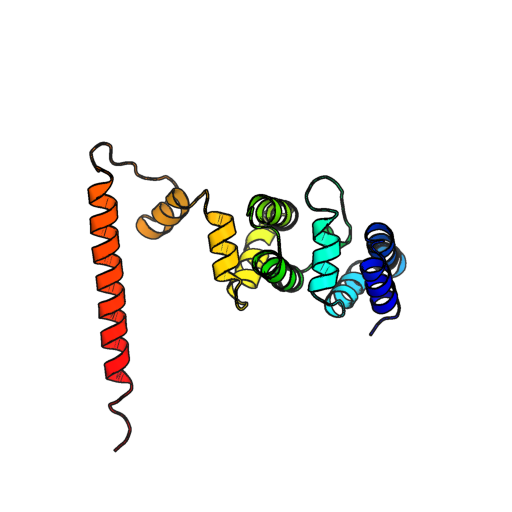? 8.176 5.479 -1.448 1.00 86.69 92 ALA A CA 1
ATOM 710 C C . ALA A 1 92 ? 7.198 4.515 -0.760 1.00 86.69 92 ALA A C 1
ATOM 712 O O . ALA A 1 92 ? 7.617 3.684 0.044 1.00 86.69 92 ALA A O 1
ATOM 713 N N . MET A 1 93 ? 5.927 4.545 -1.168 1.00 87.62 93 MET A N 1
ATOM 714 C CA . MET A 1 93 ? 4.882 3.672 -0.633 1.00 87.62 93 MET A CA 1
ATOM 715 C C . MET A 1 93 ? 5.148 2.195 -0.939 1.00 87.62 93 MET A C 1
ATOM 717 O O . MET A 1 93 ? 4.982 1.344 -0.067 1.00 87.62 93 MET A O 1
ATOM 721 N N . MET A 1 94 ? 5.615 1.889 -2.154 1.00 89.69 94 MET A N 1
ATOM 722 C CA . MET A 1 94 ? 6.050 0.540 -2.501 1.00 89.69 94 MET A CA 1
ATOM 723 C C . MET A 1 94 ? 7.204 0.078 -1.626 1.00 89.69 94 MET A C 1
ATOM 725 O O . MET A 1 94 ? 7.112 -0.984 -1.020 1.00 89.69 94 MET A O 1
ATOM 729 N N . ASN A 1 95 ? 8.243 0.896 -1.482 1.00 89.25 95 ASN A N 1
ATOM 730 C CA . ASN A 1 95 ? 9.401 0.560 -0.665 1.00 89.25 95 ASN A CA 1
ATOM 731 C C . ASN A 1 95 ? 9.037 0.339 0.806 1.00 89.25 95 ASN A C 1
ATOM 733 O O . ASN A 1 95 ? 9.569 -0.584 1.413 1.00 89.25 95 ASN A O 1
ATOM 737 N N . ALA A 1 96 ? 8.119 1.134 1.358 1.00 85.75 96 ALA A N 1
ATOM 738 C CA . ALA A 1 96 ? 7.689 1.016 2.748 1.00 85.75 96 ALA A CA 1
ATOM 739 C C . ALA A 1 96 ? 6.996 -0.321 3.059 1.00 85.75 96 ALA A C 1
ATOM 741 O O . ALA A 1 96 ? 7.127 -0.826 4.173 1.00 85.75 96 ALA A O 1
ATOM 742 N N . VAL A 1 97 ? 6.275 -0.898 2.092 1.00 85.94 97 VAL A N 1
ATOM 743 C CA . VAL A 1 97 ? 5.548 -2.159 2.293 1.00 85.94 97 VAL A CA 1
ATOM 744 C C . VAL A 1 97 ? 6.371 -3.363 1.840 1.00 85.94 97 VAL A C 1
ATOM 746 O O . VAL A 1 97 ? 6.576 -4.281 2.632 1.00 85.94 97 VAL A O 1
ATOM 749 N N . ILE A 1 98 ? 6.889 -3.361 0.606 1.00 87.94 98 ILE A N 1
ATOM 750 C CA . ILE A 1 98 ? 7.504 -4.564 0.022 1.00 87.94 98 ILE A CA 1
ATOM 751 C C . ILE A 1 98 ? 8.858 -4.889 0.662 1.00 87.94 98 ILE A C 1
ATOM 753 O O . ILE A 1 98 ? 9.158 -6.053 0.886 1.00 87.94 98 ILE A O 1
ATOM 757 N N . HIS A 1 99 ? 9.667 -3.882 1.015 1.00 86.00 99 HIS A N 1
ATOM 758 C CA . HIS A 1 99 ? 11.005 -4.102 1.584 1.00 86.00 99 HIS A CA 1
ATOM 759 C C . HIS A 1 99 ? 10.997 -4.304 3.103 1.00 86.00 99 HIS A C 1
ATOM 761 O O . HIS A 1 99 ? 12.059 -4.359 3.722 1.00 86.00 99 HIS A O 1
ATOM 767 N N . ARG A 1 100 ? 9.814 -4.418 3.715 1.00 83.06 100 ARG A N 1
ATOM 768 C CA . ARG A 1 100 ? 9.689 -4.702 5.146 1.00 83.06 100 ARG A CA 1
ATOM 769 C C . ARG A 1 100 ? 10.253 -6.077 5.495 1.00 83.06 100 ARG A C 1
ATOM 771 O O . ARG A 1 100 ? 10.918 -6.224 6.515 1.00 83.06 100 ARG A O 1
ATOM 778 N N . ASP A 1 101 ? 9.972 -7.062 4.649 1.00 84.12 101 ASP A N 1
ATOM 779 C CA . ASP A 1 101 ? 10.456 -8.429 4.787 1.00 84.12 101 ASP A CA 1
ATOM 780 C C . ASP A 1 101 ? 10.881 -8.962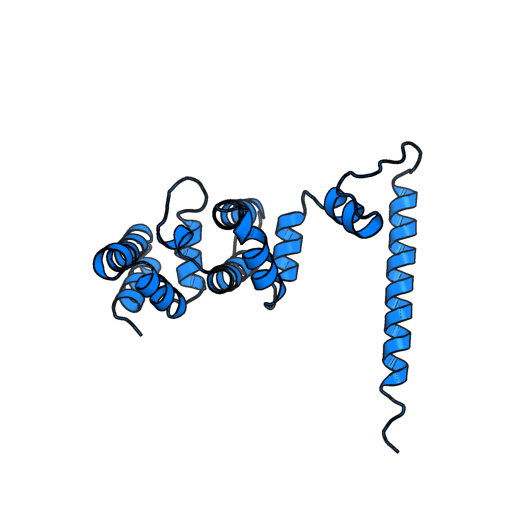 3.418 1.00 84.12 101 ASP A C 1
ATOM 782 O O . ASP A 1 101 ? 10.051 -9.138 2.522 1.00 84.12 101 ASP A O 1
ATOM 786 N N . ALA A 1 102 ? 12.185 -9.216 3.280 1.00 85.00 102 ALA A N 1
ATOM 787 C CA . ALA A 1 102 ? 12.815 -9.659 2.042 1.00 85.00 102 ALA A CA 1
ATOM 788 C C . ALA A 1 102 ? 12.232 -10.980 1.522 1.00 85.00 102 ALA A C 1
ATOM 790 O O . ALA A 1 102 ? 12.155 -11.163 0.306 1.00 85.00 102 ALA A O 1
ATOM 791 N N . ASP A 1 103 ? 11.782 -11.862 2.418 1.00 88.69 103 ASP A N 1
ATOM 792 C CA . ASP A 1 103 ? 11.215 -13.153 2.031 1.00 88.69 103 ASP A CA 1
ATOM 793 C C . ASP A 1 103 ? 9.810 -12.990 1.432 1.00 88.69 103 ASP A C 1
ATOM 795 O O . ASP A 1 103 ? 9.417 -13.779 0.579 1.00 88.69 103 ASP A O 1
ATOM 799 N N . SER A 1 104 ? 9.085 -11.922 1.787 1.00 87.69 104 SER A N 1
ATOM 800 C CA . SER A 1 104 ? 7.715 -11.658 1.317 1.00 87.69 104 SER A CA 1
ATOM 801 C C . SER A 1 104 ? 7.628 -10.819 0.037 1.00 87.69 104 SER A C 1
ATOM 803 O O . SER A 1 104 ? 6.576 -10.784 -0.595 1.00 87.69 104 SER A O 1
ATOM 805 N N . VAL A 1 105 ? 8.720 -10.162 -0.387 1.00 92.06 105 VAL A N 1
ATOM 806 C CA . VAL A 1 105 ? 8.737 -9.235 -1.543 1.00 92.06 105 VAL A CA 1
ATOM 807 C C . VAL A 1 105 ? 8.098 -9.862 -2.784 1.00 92.06 105 VAL A C 1
ATOM 809 O O . VAL A 1 105 ? 7.328 -9.210 -3.489 1.00 92.06 105 VAL A O 1
ATOM 812 N N . HIS A 1 106 ? 8.418 -11.129 -3.052 1.00 92.56 106 HIS A N 1
ATOM 813 C CA . HIS A 1 106 ? 7.946 -11.835 -4.237 1.00 92.56 106 HIS A CA 1
ATOM 814 C C . HIS A 1 106 ? 6.417 -11.979 -4.276 1.00 92.56 106 HIS A C 1
ATOM 816 O O . HIS A 1 106 ? 5.841 -11.809 -5.346 1.00 92.56 106 HIS A O 1
ATOM 822 N N . GLU A 1 107 ? 5.763 -12.187 -3.129 1.00 94.81 107 GLU A N 1
ATOM 823 C CA . GLU A 1 107 ? 4.303 -12.316 -3.035 1.00 94.81 107 GLU A CA 1
ATOM 824 C C . GLU A 1 107 ? 3.606 -11.004 -3.422 1.00 94.81 107 GLU A C 1
ATOM 826 O O . GLU A 1 107 ? 2.627 -11.007 -4.165 1.00 94.81 107 GLU A O 1
ATOM 831 N N . TYR A 1 108 ? 4.146 -9.858 -2.988 1.00 94.50 108 TYR A N 1
ATOM 832 C CA . TYR A 1 108 ? 3.628 -8.541 -3.379 1.00 94.50 108 TYR A CA 1
ATOM 833 C C . TYR A 1 108 ? 3.794 -8.280 -4.876 1.00 94.50 108 TYR A C 1
ATOM 835 O O . TYR A 1 108 ? 2.874 -7.770 -5.516 1.00 94.50 108 TYR A O 1
ATOM 843 N N . LEU A 1 109 ? 4.954 -8.623 -5.442 1.00 93.94 109 LEU A N 1
ATOM 844 C CA . LEU A 1 109 ? 5.210 -8.445 -6.872 1.00 93.94 109 LEU A CA 1
ATOM 845 C C . LEU A 1 109 ? 4.309 -9.347 -7.726 1.00 93.94 109 LEU A C 1
ATOM 847 O O . LEU A 1 109 ? 3.792 -8.888 -8.744 1.00 93.94 109 LEU A O 1
ATOM 851 N N . GLU A 1 110 ? 4.088 -10.593 -7.303 1.00 95.19 110 GLU A N 1
ATOM 852 C CA . GLU A 1 110 ? 3.189 -11.541 -7.969 1.00 95.19 110 GLU A CA 1
ATOM 853 C C . GLU A 1 110 ? 1.731 -11.066 -7.901 1.00 95.19 110 GLU A C 1
ATOM 855 O O . GLU A 1 110 ? 1.088 -10.914 -8.939 1.00 95.19 110 GLU A O 1
ATOM 860 N N . ALA A 1 111 ? 1.244 -10.684 -6.716 1.00 95.81 111 ALA A N 1
ATOM 861 C CA . ALA A 1 111 ? -0.109 -10.149 -6.549 1.00 95.81 111 ALA A CA 1
ATOM 862 C C . ALA A 1 111 ? -0.350 -8.873 -7.374 1.00 95.81 111 ALA A C 1
ATOM 864 O O . ALA A 1 111 ? -1.455 -8.642 -7.868 1.00 95.81 111 ALA A O 1
ATOM 865 N N . MET A 1 112 ? 0.676 -8.031 -7.545 1.00 94.75 112 MET A N 1
ATOM 866 C CA . MET A 1 112 ? 0.612 -6.890 -8.456 1.00 94.75 112 MET A CA 1
ATOM 867 C C . MET A 1 112 ? 0.568 -7.330 -9.919 1.00 94.75 112 MET A C 1
ATOM 869 O O . MET A 1 112 ? -0.214 -6.777 -10.684 1.00 94.75 112 MET A O 1
ATOM 873 N N . ALA A 1 113 ? 1.374 -8.306 -10.332 1.00 93.88 113 ALA A N 1
ATOM 874 C CA . ALA A 1 113 ? 1.376 -8.786 -11.713 1.00 93.88 113 ALA A CA 1
ATOM 875 C C . ALA A 1 113 ? 0.031 -9.412 -12.135 1.00 93.88 113 ALA A C 1
ATOM 877 O O . ALA A 1 113 ? -0.350 -9.291 -13.299 1.00 93.88 113 ALA A O 1
ATOM 878 N N . ASP A 1 114 ? -0.701 -10.009 -11.192 1.00 95.69 114 ASP A N 1
ATOM 879 C CA . ASP A 1 114 ? -1.962 -10.717 -11.442 1.00 95.69 114 ASP A CA 1
ATOM 880 C C . ASP A 1 114 ? -3.199 -9.815 -11.596 1.00 95.69 114 ASP A C 1
ATOM 882 O O . ASP A 1 114 ? -4.270 -10.286 -11.996 1.00 95.69 114 ASP A O 1
ATOM 886 N N . ILE A 1 115 ? -3.088 -8.514 -11.308 1.00 94.44 115 ILE A N 1
ATOM 887 C CA . ILE A 1 115 ? -4.214 -7.575 -11.398 1.00 94.44 115 ILE A CA 1
ATOM 888 C C . ILE A 1 115 ? -4.107 -6.620 -12.590 1.00 94.44 115 ILE A C 1
ATOM 890 O O . ILE A 1 115 ? -3.030 -6.223 -13.038 1.00 94.44 115 ILE A O 1
ATOM 894 N N . GLU A 1 116 ? -5.264 -6.180 -13.089 1.00 93.31 116 GLU A N 1
ATOM 895 C CA . GLU A 1 116 ? -5.338 -5.194 -14.169 1.00 93.31 116 GLU A CA 1
ATOM 896 C C . GLU A 1 116 ? -4.660 -3.873 -13.764 1.00 93.31 116 GLU A C 1
ATOM 898 O O . GLU A 1 116 ? -4.948 -3.305 -12.711 1.00 93.31 116 GLU A O 1
ATOM 903 N N . GLY A 1 117 ? -3.761 -3.372 -14.617 1.00 90.31 117 GLY A N 1
ATOM 904 C CA . GLY A 1 117 ? -2.974 -2.157 -14.368 1.00 90.31 117 GLY A CA 1
ATOM 905 C C . GLY A 1 117 ? -1.776 -2.352 -13.432 1.00 90.31 117 GLY A C 1
ATOM 906 O O . GLY A 1 117 ? -0.987 -1.424 -13.240 1.00 90.31 117 GLY A O 1
ATOM 907 N N . GLY A 1 118 ? -1.598 -3.546 -12.866 1.00 92.38 118 GLY A N 1
ATOM 908 C CA . GLY A 1 118 ? -0.477 -3.843 -11.987 1.00 92.38 118 GLY A CA 1
ATOM 909 C C . GLY A 1 118 ? 0.860 -3.928 -12.721 1.00 92.38 118 GLY A C 1
ATOM 910 O O . GLY A 1 118 ? 1.828 -3.326 -12.262 1.00 92.38 118 GLY A O 1
ATOM 911 N N . SER A 1 119 ? 0.910 -4.538 -13.912 1.00 91.38 119 SER A N 1
ATOM 912 C CA . SER A 1 119 ? 2.124 -4.550 -14.750 1.00 91.38 119 SER A CA 1
ATOM 913 C C . SER A 1 119 ? 2.587 -3.140 -15.130 1.00 91.38 119 SER A C 1
ATOM 915 O O . SER A 1 119 ? 3.772 -2.836 -15.018 1.00 91.38 119 SER A O 1
ATOM 917 N N . ASP A 1 120 ? 1.657 -2.254 -15.501 1.00 90.31 120 ASP A N 1
ATOM 918 C CA . ASP A 1 120 ? 1.964 -0.841 -15.771 1.00 90.31 120 ASP A CA 1
ATOM 919 C C . ASP A 1 120 ? 2.504 -0.135 -14.524 1.00 90.31 120 ASP A C 1
ATOM 921 O O . ASP A 1 120 ? 3.411 0.692 -14.604 1.00 90.31 120 ASP A O 1
ATOM 925 N N . THR A 1 121 ? 1.967 -0.475 -13.351 1.00 91.94 121 THR A N 1
ATOM 926 C CA . THR A 1 121 ? 2.436 0.081 -12.081 1.00 91.94 121 THR A CA 1
ATOM 927 C C . THR A 1 121 ? 3.848 -0.400 -11.737 1.00 91.94 121 THR A C 1
ATOM 929 O O . THR A 1 121 ? 4.681 0.402 -11.315 1.00 91.94 121 THR A O 1
ATOM 932 N N . LEU A 1 122 ? 4.150 -1.680 -11.974 1.00 92.12 122 LEU A N 1
ATOM 933 C CA . LEU A 1 122 ? 5.493 -2.242 -11.810 1.00 92.12 122 LEU A CA 1
ATOM 934 C C . LEU A 1 122 ? 6.495 -1.620 -12.790 1.00 92.12 122 LEU A C 1
ATOM 936 O O . LEU A 1 122 ? 7.609 -1.291 -12.391 1.00 92.12 122 LEU A O 1
ATOM 940 N N . ALA A 1 123 ? 6.103 -1.402 -14.048 1.00 89.31 123 ALA A N 1
ATOM 941 C CA . ALA A 1 123 ? 6.954 -0.740 -15.035 1.00 89.31 123 ALA A CA 1
ATOM 942 C C . ALA A 1 123 ? 7.358 0.674 -14.581 1.00 89.31 123 ALA A C 1
ATOM 944 O O . ALA A 1 123 ? 8.517 1.065 -14.697 1.00 89.31 123 ALA A O 1
ATOM 945 N N . ASP A 1 124 ? 6.417 1.420 -14.002 1.00 88.31 124 ASP A N 1
ATOM 946 C CA . ASP A 1 124 ? 6.655 2.749 -13.437 1.00 88.31 124 ASP A CA 1
ATOM 947 C C . ASP A 1 124 ? 7.589 2.723 -12.217 1.00 88.31 124 ASP A C 1
ATOM 949 O O . ASP A 1 124 ? 8.491 3.560 -12.074 1.00 88.31 124 ASP A O 1
ATOM 953 N N . TYR A 1 125 ? 7.369 1.749 -11.331 1.00 90.62 125 TYR A N 1
ATOM 954 C CA . TYR A 1 125 ? 8.193 1.531 -10.150 1.00 90.62 125 TYR A CA 1
ATOM 955 C C . TYR A 1 125 ? 9.653 1.273 -10.536 1.00 90.62 125 TYR A C 1
ATOM 957 O O . TYR A 1 125 ? 10.556 1.924 -10.011 1.00 90.62 125 TYR A O 1
ATOM 965 N N . PHE A 1 126 ? 9.866 0.409 -11.526 1.00 89.75 126 PHE A N 1
ATOM 966 C CA . PHE A 1 126 ? 11.182 0.009 -12.004 1.00 89.75 126 PHE A CA 1
ATOM 967 C C . PHE A 1 126 ? 11.795 0.920 -13.074 1.00 89.75 126 PHE A C 1
ATOM 969 O O . PHE A 1 126 ? 12.872 0.612 -13.582 1.00 89.75 126 PHE A O 1
ATOM 976 N N . ALA A 1 127 ? 11.166 2.047 -13.417 1.00 86.62 127 ALA A N 1
ATOM 977 C CA . ALA A 1 127 ? 11.637 2.891 -14.517 1.00 86.62 127 ALA A CA 1
ATOM 978 C C . ALA A 1 127 ? 13.087 3.397 -14.337 1.00 86.62 127 ALA A C 1
ATOM 980 O O . ALA A 1 127 ? 13.789 3.578 -15.329 1.00 86.62 127 ALA A O 1
ATOM 981 N N . ASP A 1 128 ? 13.561 3.559 -13.095 1.00 86.06 128 ASP A N 1
ATOM 982 C CA . ASP A 1 128 ? 14.943 3.980 -12.800 1.00 86.06 128 ASP A CA 1
ATOM 983 C C . ASP A 1 128 ? 15.954 2.816 -12.850 1.00 86.06 128 ASP A C 1
ATOM 985 O O . ASP A 1 128 ? 17.158 3.046 -12.913 1.00 86.06 128 ASP A O 1
ATOM 989 N N . HIS A 1 129 ? 15.467 1.572 -12.859 1.00 87.31 129 HIS A N 1
ATOM 990 C CA . HIS A 1 129 ? 16.252 0.332 -12.899 1.00 87.31 129 HIS A CA 1
ATOM 991 C C . HIS A 1 129 ? 16.107 -0.399 -14.244 1.00 87.31 129 HIS A C 1
ATOM 993 O O . HIS A 1 129 ? 16.350 -1.605 -14.340 1.00 87.31 129 HIS A O 1
ATOM 999 N N . TYR A 1 130 ? 15.701 0.321 -15.296 1.00 84.19 130 TYR A N 1
ATOM 1000 C CA . TYR A 1 130 ? 15.434 -0.260 -16.612 1.00 84.19 130 TYR A CA 1
ATOM 1001 C C . TYR A 1 130 ? 16.628 -1.063 -17.151 1.00 84.19 130 TYR A C 1
ATOM 1003 O O . TYR A 1 130 ? 16.450 -2.204 -17.575 1.00 84.19 130 TYR A O 1
ATOM 1011 N N . ASP A 1 131 ? 17.842 -0.508 -17.082 1.00 84.94 131 ASP A N 1
ATOM 1012 C CA . ASP A 1 131 ? 19.050 -1.150 -17.616 1.00 84.94 131 ASP A CA 1
ATOM 1013 C C . ASP A 1 131 ? 19.377 -2.473 -16.901 1.00 84.94 131 ASP A C 1
ATOM 1015 O O . ASP A 1 131 ? 19.763 -3.454 -17.539 1.00 84.94 131 ASP A O 1
ATOM 1019 N N . GLU A 1 132 ? 19.181 -2.527 -15.582 1.00 88.31 132 GLU A N 1
ATOM 1020 C CA . GLU A 1 132 ? 19.426 -3.721 -14.762 1.00 88.31 132 GLU A CA 1
ATOM 1021 C C . GLU A 1 132 ? 18.427 -4.833 -15.105 1.00 88.31 132 GLU A C 1
ATOM 1023 O O . GLU A 1 132 ? 18.810 -5.988 -15.311 1.00 88.31 132 GLU A O 1
ATOM 1028 N N . ILE A 1 133 ? 17.143 -4.482 -15.228 1.00 86.94 133 ILE A N 1
ATOM 1029 C CA . ILE A 1 133 ? 16.073 -5.428 -15.571 1.00 86.94 133 ILE A CA 1
ATOM 1030 C C . ILE A 1 133 ? 16.230 -5.931 -17.000 1.00 86.94 133 ILE A C 1
ATOM 1032 O O . ILE A 1 133 ? 16.100 -7.129 -17.260 1.00 86.94 133 ILE A O 1
ATOM 1036 N N . PHE A 1 134 ? 16.543 -5.034 -17.930 1.00 83.50 134 PHE A N 1
ATOM 1037 C CA . PHE A 1 134 ? 16.777 -5.389 -19.318 1.00 83.50 134 PHE A CA 1
ATOM 1038 C C . PHE A 1 134 ? 17.996 -6.311 -19.466 1.00 83.50 134 PHE A C 1
ATOM 1040 O O . PHE A 1 134 ? 17.938 -7.320 -20.181 1.00 83.50 134 PHE A O 1
ATOM 1047 N N . SER A 1 135 ? 19.082 -6.015 -18.746 1.00 85.94 135 SER A N 1
ATOM 1048 C CA . SER A 1 135 ? 20.263 -6.876 -18.690 1.00 85.94 135 SER A CA 1
ATOM 1049 C C . SER A 1 135 ? 19.918 -8.260 -18.146 1.00 85.94 135 SER A C 1
ATOM 1051 O O . SER A 1 135 ? 20.333 -9.270 -18.724 1.00 85.94 135 SER A O 1
ATOM 1053 N N . PHE A 1 136 ? 19.115 -8.329 -17.083 1.00 86.75 136 PHE A N 1
ATOM 1054 C CA . PHE A 1 136 ? 18.683 -9.596 -16.507 1.00 86.75 136 PHE A CA 1
ATOM 1055 C C . PHE A 1 136 ? 17.840 -10.412 -17.488 1.00 86.75 136 PHE A C 1
ATOM 1057 O O . PHE A 1 136 ? 18.129 -11.587 -17.704 1.00 86.75 136 PHE A O 1
ATOM 1064 N N . ALA A 1 137 ? 16.865 -9.788 -18.151 1.00 84.81 137 ALA A N 1
ATOM 1065 C CA . ALA A 1 137 ? 16.031 -10.454 -19.149 1.00 84.81 137 ALA A CA 1
ATOM 1066 C C . ALA A 1 137 ? 16.845 -10.989 -20.343 1.00 84.81 137 ALA A C 1
ATOM 1068 O O . ALA A 1 137 ? 16.519 -12.039 -20.895 1.00 84.81 137 ALA A O 1
ATOM 1069 N N . SER A 1 138 ? 17.917 -10.288 -20.726 1.00 83.12 138 SER A N 1
ATOM 1070 C CA . SER A 1 138 ? 18.731 -10.631 -21.900 1.00 83.12 138 SER A CA 1
ATOM 1071 C C . SER A 1 138 ? 19.859 -11.625 -21.605 1.00 83.12 138 SER A C 1
ATOM 1073 O O . SER A 1 138 ? 20.194 -12.448 -22.454 1.00 83.12 138 SER A O 1
ATOM 1075 N N . SER A 1 139 ? 20.472 -11.545 -20.420 1.00 85.75 139 SER A N 1
ATOM 1076 C CA . SER A 1 139 ? 21.711 -12.267 -20.083 1.00 85.75 139 SER A CA 1
ATOM 1077 C C . SER A 1 139 ? 21.615 -13.145 -18.830 1.00 85.75 139 SER A C 1
ATOM 1079 O O . SER A 1 139 ? 22.546 -13.893 -18.533 1.00 85.75 139 SER A O 1
ATOM 1081 N N . GLY A 1 140 ? 20.516 -13.054 -18.076 1.00 85.19 140 GLY A N 1
ATOM 1082 C CA . GLY A 1 140 ? 20.364 -13.681 -16.762 1.00 85.19 140 GLY A CA 1
ATOM 1083 C C . GLY A 1 140 ? 21.135 -12.976 -15.638 1.00 85.19 140 GLY A C 1
ATOM 1084 O O . GLY A 1 140 ? 21.214 -13.510 -14.533 1.00 85.19 140 GLY A O 1
ATOM 1085 N N . SER A 1 141 ? 21.718 -11.798 -15.893 1.00 85.69 141 SER A N 1
ATOM 1086 C CA . SER A 1 141 ? 22.461 -11.004 -14.908 1.00 85.69 141 SER A CA 1
ATOM 1087 C C . SER A 1 141 ? 21.939 -9.574 -14.818 1.00 85.69 141 SER A C 1
ATOM 1089 O O . SER A 1 141 ? 21.815 -8.896 -15.834 1.00 85.69 141 SER A O 1
ATOM 1091 N N . PHE A 1 142 ? 21.714 -9.086 -13.595 1.00 84.38 142 PHE A N 1
ATOM 1092 C CA . PHE A 1 142 ? 21.359 -7.685 -13.338 1.00 84.38 142 PHE A CA 1
ATOM 1093 C C . PHE A 1 142 ? 22.512 -6.706 -13.593 1.00 84.38 142 PHE A C 1
ATOM 1095 O O . PHE A 1 142 ? 22.285 -5.504 -13.583 1.00 84.38 142 PHE A O 1
ATOM 1102 N N . VAL A 1 143 ? 23.743 -7.191 -13.809 1.00 83.44 143 VAL A N 1
ATOM 1103 C CA . VAL A 1 143 ? 24.897 -6.334 -14.107 1.00 83.44 143 VAL A CA 1
ATOM 1104 C C . VAL A 1 143 ? 24.833 -5.918 -15.574 1.00 83.44 143 VAL A C 1
ATOM 1106 O O . VAL A 1 143 ? 25.043 -6.785 -16.428 1.00 83.44 143 VAL A O 1
ATOM 1109 N N . PRO A 1 144 ? 24.615 -4.626 -15.888 1.00 72.31 144 PRO A N 1
ATOM 1110 C CA . PRO A 1 144 ? 24.599 -4.171 -17.267 1.00 72.31 144 PRO A CA 1
ATOM 1111 C C . PRO A 1 144 ? 25.965 -4.438 -17.895 1.00 72.31 144 PRO A C 1
ATOM 1113 O O . PRO A 1 144 ? 26.988 -3.903 -17.456 1.00 72.31 144 PRO A O 1
ATOM 1116 N N . GLN A 1 145 ? 25.998 -5.291 -18.916 1.00 64.06 145 GLN A N 1
ATOM 1117 C CA . GLN A 1 145 ? 27.197 -5.496 -19.719 1.00 64.06 145 GLN A CA 1
ATOM 1118 C C . GLN A 1 145 ? 27.349 -4.285 -20.636 1.00 64.06 145 GLN A C 1
ATOM 1120 O O . GLN A 1 145 ? 26.890 -4.283 -21.776 1.00 64.06 145 GLN A O 1
ATOM 1125 N N . LEU A 1 146 ? 27.943 -3.217 -20.105 1.00 55.62 146 LEU A N 1
ATOM 1126 C CA . LEU A 1 146 ? 28.336 -2.074 -20.910 1.00 55.62 146 LEU A CA 1
ATOM 1127 C C . LEU A 1 146 ? 29.493 -2.534 -21.802 1.00 55.62 146 LEU A C 1
ATOM 1129 O O . LEU A 1 146 ? 30.641 -2.580 -21.360 1.00 55.62 146 LEU A O 1
ATOM 1133 N N . ASP A 1 147 ? 29.188 -2.943 -23.031 1.00 53.00 147 ASP A N 1
ATOM 1134 C CA . ASP A 1 147 ? 30.216 -3.118 -24.048 1.00 53.00 147 ASP A CA 1
ATOM 1135 C C . ASP A 1 147 ? 30.776 -1.718 -24.359 1.00 53.00 147 ASP A C 1
ATOM 1137 O O . ASP A 1 147 ? 30.021 -0.867 -24.844 1.00 53.00 147 ASP A O 1
ATOM 1141 N N . PRO A 1 148 ? 32.050 -1.420 -24.034 1.00 50.91 148 PRO A N 1
ATOM 1142 C CA . PRO A 1 148 ? 32.621 -0.090 -24.227 1.00 50.91 148 PRO A CA 1
ATOM 1143 C C . PRO A 1 148 ? 32.651 0.352 -25.700 1.00 50.91 148 PRO A C 1
ATOM 1145 O O . PRO A 1 148 ? 32.851 1.539 -25.950 1.00 50.91 148 PRO A O 1
ATOM 1148 N N . ASP A 1 149 ? 32.409 -0.566 -26.646 1.00 53.00 149 ASP A N 1
ATOM 1149 C CA . ASP A 1 149 ? 32.319 -0.292 -28.084 1.00 53.00 149 ASP A CA 1
ATOM 1150 C C . ASP A 1 149 ? 30.868 -0.249 -28.622 1.00 53.00 149 ASP A C 1
ATOM 1152 O O . ASP A 1 149 ? 30.647 0.035 -29.805 1.00 53.00 149 ASP A O 1
ATOM 1156 N N . SER A 1 150 ? 29.848 -0.495 -27.787 1.00 50.34 150 SER A N 1
ATOM 1157 C CA . SER A 1 150 ? 28.444 -0.427 -28.211 1.00 50.34 150 SER A CA 1
ATOM 1158 C C . SER A 1 150 ? 27.916 1.006 -28.129 1.00 50.34 150 SER A C 1
ATOM 1160 O O . SER A 1 150 ? 27.279 1.403 -27.152 1.00 50.34 150 SER A O 1
ATOM 1162 N N . ASP A 1 151 ? 28.102 1.771 -29.205 1.00 49.06 151 ASP A N 1
ATOM 1163 C CA . ASP A 1 151 ? 27.379 3.026 -29.428 1.00 49.06 151 ASP A CA 1
ATOM 1164 C C . ASP A 1 151 ? 25.869 2.832 -29.178 1.00 49.06 151 ASP A C 1
ATOM 1166 O O . ASP A 1 151 ? 25.263 1.864 -29.642 1.00 49.06 151 ASP A O 1
ATOM 1170 N N . ALA A 1 152 ? 25.215 3.793 -28.515 1.00 52.28 152 ALA A N 1
ATOM 1171 C CA . ALA A 1 152 ? 23.777 3.770 -28.193 1.00 52.28 152 ALA A CA 1
ATOM 1172 C C . ALA A 1 152 ? 22.843 3.511 -29.407 1.00 52.28 152 ALA A C 1
ATOM 1174 O O . ALA A 1 152 ? 21.670 3.164 -29.251 1.00 52.28 152 ALA A O 1
ATOM 1175 N N . LYS A 1 153 ? 23.356 3.648 -30.638 1.00 51.22 153 LYS A N 1
ATOM 1176 C CA . LYS A 1 153 ? 22.675 3.267 -31.886 1.00 51.22 153 LYS A CA 1
ATOM 1177 C C . LYS A 1 153 ? 22.505 1.755 -32.062 1.00 51.22 153 LYS A C 1
ATOM 1179 O O . LYS A 1 153 ? 21.485 1.333 -32.604 1.00 51.22 153 LYS A O 1
ATOM 1184 N N . THR A 1 154 ? 23.459 0.948 -31.610 1.00 53.28 154 THR A N 1
ATOM 1185 C CA . THR A 1 154 ? 23.429 -0.515 -31.757 1.00 53.28 154 THR A CA 1
ATOM 1186 C C . THR A 1 154 ? 22.338 -1.119 -30.876 1.00 53.28 154 THR A C 1
ATOM 1188 O O . THR A 1 154 ? 21.568 -1.960 -31.334 1.00 53.28 154 THR A O 1
ATOM 1191 N N . HIS A 1 155 ? 22.179 -0.586 -29.660 1.00 50.47 155 HIS A N 1
ATOM 1192 C CA . HIS A 1 155 ? 21.148 -1.006 -28.709 1.00 50.47 155 HIS A CA 1
ATOM 1193 C C . HIS A 1 155 ? 19.724 -0.761 -29.238 1.00 50.47 155 HIS A C 1
ATOM 1195 O O . HIS A 1 155 ? 18.878 -1.649 -29.196 1.00 50.47 155 HIS A O 1
ATOM 1201 N N . ASN A 1 156 ? 19.475 0.414 -29.831 1.00 53.59 156 ASN A N 1
ATOM 1202 C CA . ASN A 1 156 ? 18.181 0.732 -30.450 1.00 53.59 156 ASN A CA 1
ATOM 1203 C C . ASN A 1 156 ? 17.886 -0.126 -31.695 1.00 53.59 156 ASN A C 1
ATOM 1205 O O . ASN A 1 156 ? 16.730 -0.445 -31.962 1.00 53.59 156 ASN A O 1
ATOM 1209 N N . THR A 1 157 ? 18.919 -0.511 -32.450 1.00 59.91 157 THR A N 1
ATOM 1210 C CA . THR A 1 157 ? 18.764 -1.333 -33.663 1.00 59.91 157 THR A CA 1
ATOM 1211 C C . THR A 1 157 ? 18.416 -2.781 -33.311 1.00 59.91 157 THR A C 1
ATOM 1213 O O . THR A 1 157 ? 17.493 -3.342 -33.891 1.00 59.91 157 THR A O 1
ATOM 1216 N N . TRP A 1 158 ? 19.088 -3.356 -32.309 1.00 62.47 158 TRP A N 1
ATOM 1217 C CA . TRP A 1 158 ? 18.787 -4.702 -31.808 1.00 62.47 158 TRP A CA 1
ATOM 1218 C C . TRP A 1 158 ? 17.397 -4.792 -31.160 1.00 62.47 158 TRP A C 1
ATOM 1220 O O . TRP A 1 158 ? 16.673 -5.763 -31.366 1.00 62.47 158 TRP A O 1
ATOM 1230 N N . LEU A 1 159 ? 16.989 -3.756 -30.416 1.00 59.72 159 LEU A N 1
ATOM 1231 C CA . LEU A 1 159 ? 15.649 -3.672 -29.827 1.00 59.72 159 LEU A CA 1
ATOM 1232 C C . LEU A 1 159 ? 14.549 -3.649 -30.894 1.00 59.72 159 LEU A C 1
ATOM 1234 O O . LEU A 1 159 ? 13.547 -4.342 -30.741 1.00 59.72 159 LEU A O 1
ATOM 1238 N N . MET A 1 160 ? 14.739 -2.894 -31.981 1.00 63.94 160 MET A N 1
ATOM 1239 C CA . MET A 1 160 ? 13.795 -2.889 -33.104 1.00 63.94 160 MET A CA 1
ATOM 1240 C C . MET A 1 160 ? 13.702 -4.261 -33.772 1.00 63.94 160 MET A C 1
ATOM 1242 O O . MET A 1 160 ? 12.600 -4.734 -34.022 1.00 63.94 160 MET A O 1
ATOM 1246 N N . GLU A 1 161 ? 14.833 -4.941 -33.964 1.00 65.50 161 GLU A N 1
ATOM 1247 C CA . GLU A 1 161 ? 14.861 -6.294 -34.528 1.00 65.50 161 GLU A CA 1
ATOM 1248 C C . GLU A 1 161 ? 14.128 -7.307 -33.630 1.00 65.50 161 GLU A C 1
ATOM 1250 O O . GLU A 1 161 ? 13.341 -8.117 -34.117 1.00 65.50 161 GLU A O 1
ATOM 1255 N N . LYS A 1 162 ? 14.306 -7.226 -32.304 1.00 66.56 162 LYS A N 1
ATOM 1256 C CA . LYS A 1 162 ? 13.604 -8.100 -31.349 1.00 66.56 162 LYS A CA 1
ATOM 1257 C C . LYS A 1 162 ? 12.108 -7.814 -31.248 1.00 66.56 162 LYS A C 1
ATOM 1259 O O . LYS A 1 162 ? 11.326 -8.754 -31.117 1.00 66.56 162 LYS A O 1
ATOM 1264 N N . ILE A 1 163 ? 11.700 -6.548 -31.318 1.00 69.81 163 ILE A N 1
ATOM 1265 C CA . ILE A 1 163 ? 10.283 -6.163 -31.340 1.00 69.81 163 ILE A CA 1
ATOM 1266 C C . ILE A 1 163 ? 9.621 -6.644 -32.638 1.00 69.81 163 ILE A C 1
ATOM 1268 O O . ILE A 1 163 ? 8.531 -7.208 -32.578 1.00 69.81 163 ILE A O 1
ATOM 1272 N N . GLU A 1 164 ? 10.286 -6.500 -33.788 1.00 65.88 164 GLU A N 1
ATOM 1273 C CA . GLU A 1 164 ? 9.801 -7.022 -35.074 1.00 65.88 164 GLU A CA 1
ATOM 1274 C C . GLU A 1 164 ? 9.727 -8.557 -35.088 1.00 65.88 164 GLU A C 1
ATOM 1276 O O . GLU A 1 164 ? 8.773 -9.121 -35.619 1.00 65.88 164 GLU A O 1
ATOM 1281 N N . GLU A 1 165 ? 10.678 -9.253 -34.459 1.00 65.50 165 GLU A N 1
ATOM 1282 C CA . GLU A 1 165 ? 10.656 -10.715 -34.332 1.00 65.50 165 GLU A CA 1
ATOM 1283 C C . GLU A 1 165 ? 9.473 -11.197 -33.470 1.00 65.50 165 GLU A C 1
ATOM 1285 O O . GLU A 1 165 ? 8.809 -12.181 -33.812 1.00 65.50 165 GLU A O 1
ATOM 1290 N N . ILE A 1 166 ? 9.159 -10.479 -32.386 1.00 64.62 166 ILE A N 1
ATOM 1291 C CA . ILE A 1 166 ? 7.991 -10.756 -31.537 1.00 64.62 166 ILE A CA 1
ATOM 1292 C C . ILE A 1 166 ? 6.689 -10.444 -32.286 1.00 64.62 166 ILE A C 1
ATOM 1294 O O . ILE A 1 166 ? 5.769 -11.262 -32.253 1.00 64.62 166 ILE A O 1
ATOM 1298 N N . ASP A 1 167 ? 6.606 -9.320 -33.002 1.00 61.50 167 ASP A N 1
ATOM 1299 C CA . ASP A 1 167 ? 5.427 -8.952 -33.798 1.00 61.50 167 ASP A CA 1
ATOM 1300 C C . ASP A 1 167 ? 5.180 -9.955 -34.939 1.00 61.50 167 ASP A C 1
ATOM 1302 O O . ASP A 1 167 ? 4.057 -10.419 -35.155 1.00 61.50 167 ASP A O 1
ATOM 1306 N N . HIS A 1 168 ? 6.243 -10.416 -35.607 1.00 57.56 168 HIS A N 1
ATOM 1307 C CA . HIS A 1 168 ? 6.154 -11.504 -36.577 1.00 57.56 168 HIS A CA 1
ATOM 1308 C C . HIS A 1 168 ? 5.744 -12.834 -35.936 1.00 57.56 168 HIS A C 1
ATOM 1310 O O . HIS A 1 168 ? 4.865 -13.511 -36.472 1.00 57.56 168 HIS A O 1
ATOM 1316 N N . GLY A 1 169 ? 6.288 -13.198 -34.773 1.00 56.94 169 GLY A N 1
ATOM 1317 C CA . GLY A 1 169 ? 5.864 -14.385 -34.023 1.00 56.94 169 GLY A CA 1
ATOM 1318 C C . GLY A 1 169 ? 4.384 -14.350 -33.616 1.00 56.94 169 GLY A C 1
ATOM 1319 O O . GLY A 1 169 ? 3.680 -15.359 -33.717 1.00 56.94 169 GLY A O 1
ATOM 1320 N N . LEU A 1 170 ? 3.877 -13.175 -33.234 1.00 57.97 170 LEU A N 1
ATOM 1321 C CA . LEU A 1 170 ? 2.468 -12.948 -32.902 1.00 57.97 170 LEU A CA 1
ATOM 1322 C C . LEU A 1 170 ? 1.565 -12.961 -34.148 1.00 57.97 170 LEU A C 1
ATOM 1324 O O . LEU A 1 170 ? 0.444 -13.477 -34.084 1.00 57.97 170 LEU A O 1
ATOM 1328 N N . ALA A 1 171 ? 2.055 -12.502 -35.304 1.00 54.62 171 ALA A N 1
ATOM 1329 C CA . ALA A 1 171 ? 1.343 -12.596 -36.581 1.00 54.62 171 ALA A CA 1
ATOM 1330 C C . ALA A 1 171 ? 1.137 -14.057 -37.038 1.00 54.62 171 ALA A C 1
ATOM 1332 O O . ALA A 1 171 ? 0.067 -14.394 -37.555 1.00 54.62 171 ALA A O 1
ATOM 1333 N N . PHE A 1 172 ? 2.096 -14.956 -36.774 1.00 47.31 172 PHE A N 1
ATOM 1334 C CA . PHE A 1 172 ? 1.927 -16.402 -36.998 1.00 47.31 172 PHE A CA 1
ATOM 1335 C C . PHE A 1 172 ? 0.981 -17.070 -35.981 1.00 47.31 172 PHE A C 1
ATOM 1337 O O . PHE A 1 172 ? 0.360 -18.088 -36.285 1.00 47.31 172 PHE A O 1
ATOM 1344 N N . GLY A 1 173 ? 0.789 -16.492 -34.794 1.00 48.56 173 GLY A N 1
ATOM 1345 C CA . GLY A 1 173 ? -0.198 -16.975 -33.819 1.00 48.56 173 GLY A CA 1
ATOM 1346 C C . GLY A 1 173 ? -1.655 -16.758 -34.249 1.00 48.56 173 GLY A C 1
ATOM 1347 O O . GLY A 1 173 ? -2.548 -17.499 -33.829 1.00 48.56 173 GLY A O 1
ATOM 1348 N N . ASN A 1 174 ? -1.909 -15.784 -35.130 1.00 48.78 174 ASN A N 1
ATOM 1349 C CA . ASN A 1 174 ? -3.257 -15.460 -35.605 1.00 48.78 174 ASN A CA 1
ATOM 1350 C C . ASN A 1 174 ? -3.715 -16.276 -36.825 1.00 48.78 174 ASN A C 1
ATOM 1352 O O . ASN A 1 174 ? -4.918 -16.343 -37.081 1.00 48.78 174 ASN A O 1
ATOM 1356 N N . CYS A 1 175 ? -2.820 -16.955 -37.552 1.00 44.25 175 CYS A N 1
ATOM 1357 C CA . CYS A 1 175 ? -3.238 -17.837 -38.649 1.00 44.25 175 CYS A CA 1
ATOM 1358 C C . CYS A 1 175 ? -3.715 -19.222 -38.170 1.00 44.25 175 CYS A C 1
ATOM 1360 O O . CYS A 1 175 ? -4.478 -19.878 -38.877 1.00 44.25 175 CYS A O 1
ATOM 1362 N N . ALA A 1 176 ? -3.381 -19.633 -36.940 1.00 45.25 176 ALA A N 1
ATOM 1363 C CA . ALA A 1 176 ? -3.838 -20.905 -36.371 1.00 45.25 176 ALA A CA 1
ATOM 1364 C C . ALA A 1 176 ? -5.290 -20.880 -35.845 1.00 45.25 176 ALA A C 1
ATOM 1366 O O . ALA A 1 176 ? -5.896 -21.937 -35.681 1.00 45.25 176 ALA A O 1
ATOM 1367 N N . LYS A 1 177 ? -5.883 -19.699 -35.604 1.00 47.16 177 LYS A N 1
ATOM 1368 C CA . LYS A 1 177 ? -7.252 -19.584 -35.057 1.00 47.16 177 LYS A CA 1
ATOM 1369 C C . LYS A 1 177 ? -8.369 -19.509 -36.108 1.00 47.16 177 LYS A C 1
ATOM 1371 O O . LYS A 1 177 ? -9.531 -19.600 -35.733 1.00 47.16 177 LYS A O 1
ATOM 1376 N N . ASN A 1 178 ? -8.046 -19.433 -37.404 1.00 45.44 178 ASN A N 1
ATOM 1377 C CA . ASN A 1 178 ? -9.047 -19.350 -38.484 1.00 45.44 178 ASN A CA 1
ATOM 1378 C C . ASN A 1 178 ? -9.191 -20.617 -39.351 1.00 45.44 178 ASN A C 1
ATOM 1380 O O . ASN A 1 178 ? -9.898 -20.588 -40.354 1.00 45.44 178 ASN A O 1
ATOM 1384 N N . ALA A 1 179 ? -8.585 -21.746 -38.970 1.00 47.06 179 ALA A N 1
ATOM 1385 C CA . ALA A 1 179 ? -8.674 -23.010 -39.719 1.00 47.06 179 ALA A CA 1
ATOM 1386 C C . ALA A 1 179 ? -9.547 -24.079 -39.027 1.00 47.06 179 ALA A C 1
ATOM 1388 O O . ALA A 1 179 ? -9.249 -25.269 -39.095 1.00 47.06 179 ALA A O 1
ATOM 1389 N N . GLY A 1 180 ? -10.614 -23.665 -38.335 1.00 49.53 180 GLY A N 1
ATOM 1390 C CA . GLY A 1 180 ? -11.450 -24.566 -37.537 1.00 49.53 180 GLY A CA 1
ATOM 1391 C C . GLY A 1 180 ? -12.924 -24.178 -37.468 1.00 49.53 180 GLY A C 1
ATOM 1392 O O . GLY A 1 180 ? -13.505 -24.244 -36.396 1.00 49.53 180 GLY A O 1
ATOM 1393 N N . THR A 1 181 ? -13.529 -23.739 -38.573 1.00 50.41 181 THR A N 1
ATOM 1394 C CA . THR A 1 181 ? -14.995 -23.733 -38.749 1.00 50.41 181 THR A CA 1
ATOM 1395 C C . THR A 1 181 ? -15.338 -23.885 -40.232 1.00 50.41 181 THR A C 1
ATOM 1397 O O . THR A 1 181 ? -15.482 -22.907 -40.961 1.00 50.41 181 THR A O 1
ATOM 1400 N N . ALA A 1 182 ? -15.445 -25.134 -40.680 1.00 40.94 182 ALA A N 1
ATOM 1401 C CA . ALA A 1 182 ? -16.202 -25.542 -41.861 1.00 40.94 182 ALA A CA 1
ATOM 1402 C C . ALA A 1 182 ? -16.736 -26.956 -41.621 1.00 40.94 182 ALA A C 1
ATOM 1404 O O . ALA A 1 182 ? -15.941 -27.792 -41.131 1.00 40.94 182 ALA A O 1
#

pLDDT: mean 81.11, std 15.27, range [40.94, 95.81]

Sequence (182 aa):
MHPVVLKSSQLIFAGDIAGAENALATIADEQGDHALVEILDELPPKDLLAVMREFDSSRESVVNMLVTPEQFARSIVLEKKYGDRTSERLRAMMNAVIHRDADSVHEYLEAMADIEGGSDTLADYFADHYDEIFSFASSGSFVPQLDPDSDAKTHNTWLMEKIEEIDHGLAFGNCAKNAGTA